Protein AF-A0A7J3ZNV8-F1 (afdb_monomer_lite)

Secondary structure (DSSP, 8-state):
--EEEE-S-GGGHHHHHHHHHHTT-EEEEPSS--SSHHHHHHHHHHHHHH-

Structure (mmCIF, N/CA/C/O backbone):
data_AF-A0A7J3ZNV8-F1
#
_entry.id   AF-A0A7J3ZNV8-F1
#
loop_
_atom_site.group_PDB
_atom_site.id
_atom_site.type_symbol
_atom_site.label_atom_id
_atom_site.label_alt_id
_atom_site.label_comp_id
_atom_site.label_asym_id
_atom_site.label_entity_id
_atom_site.label_seq_id
_atom_site.pdbx_PDB_ins_code
_atom_site.Cartn_x
_atom_site.Cartn_y
_atom_site.Cartn_z
_atom_site.occupancy
_atom_site.B_iso_or_equiv
_atom_site.auth_seq_id
_atom_site.auth_comp_id
_atom_site.auth_asym_id
_atom_site.auth_atom_id
_atom_site.pdbx_PDB_model_num
ATOM 1 N N . MET A 1 1 ? -17.590 11.110 1.622 1.00 67.00 1 MET A N 1
ATOM 2 C CA . MET A 1 1 ? -16.867 10.122 0.793 1.00 67.00 1 MET A CA 1
ATOM 3 C C . MET A 1 1 ? -15.925 9.389 1.718 1.00 67.00 1 MET A C 1
ATOM 5 O O . MET A 1 1 ? -14.962 9.993 2.174 1.00 67.00 1 MET A O 1
ATOM 9 N N . ASP A 1 2 ? -16.251 8.135 2.003 1.00 85.25 2 ASP A N 1
ATOM 10 C CA . ASP A 1 2 ? -15.614 7.316 3.045 1.00 85.25 2 ASP A CA 1
ATOM 11 C C . ASP A 1 2 ? -14.528 6.391 2.474 1.00 85.25 2 ASP A C 1
ATOM 13 O O . ASP A 1 2 ? -13.630 5.941 3.182 1.00 85.25 2 ASP A O 1
ATOM 17 N N . ALA A 1 3 ? -14.578 6.158 1.160 1.00 88.75 3 ALA A N 1
ATOM 18 C CA . ALA A 1 3 ? -13.603 5.383 0.416 1.00 88.75 3 ALA A CA 1
ATOM 19 C C . ALA A 1 3 ? -13.287 6.033 -0.937 1.00 88.75 3 ALA A C 1
ATOM 21 O O . ALA A 1 3 ? -14.128 6.735 -1.509 1.00 88.75 3 ALA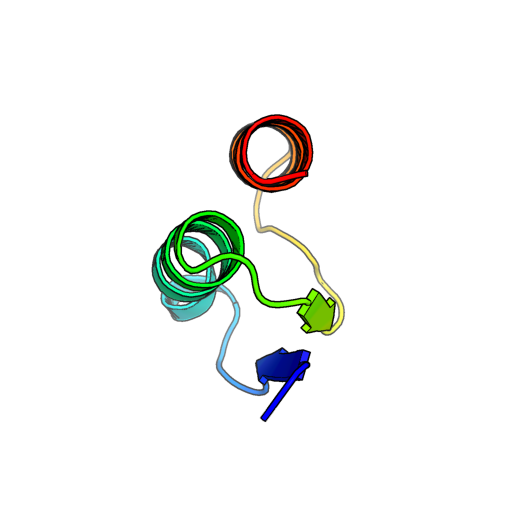 A O 1
ATOM 22 N N . ILE A 1 4 ? -12.097 5.757 -1.467 1.00 88.38 4 ILE A N 1
ATOM 23 C CA . ILE A 1 4 ? -11.720 6.065 -2.850 1.00 88.38 4 ILE A CA 1
ATOM 24 C C . ILE A 1 4 ? -11.301 4.790 -3.587 1.00 88.38 4 ILE A C 1
ATOM 26 O O . ILE A 1 4 ? -10.719 3.882 -2.993 1.00 88.38 4 ILE A O 1
ATOM 30 N N . SER A 1 5 ? -11.546 4.753 -4.896 1.00 91.19 5 SER A N 1
ATOM 31 C CA . SER A 1 5 ? -10.949 3.769 -5.802 1.00 91.19 5 SER A CA 1
ATOM 32 C C . SER A 1 5 ? -9.921 4.462 -6.685 1.00 91.19 5 SER A C 1
ATOM 34 O O . SER A 1 5 ? -10.215 5.493 -7.294 1.00 91.19 5 SER A O 1
ATOM 36 N N . VAL A 1 6 ? -8.702 3.927 -6.724 1.00 87.44 6 VAL A N 1
ATOM 37 C CA . VAL A 1 6 ? -7.598 4.518 -7.486 1.00 87.44 6 VAL A CA 1
ATOM 38 C C . VAL A 1 6 ? -7.413 3.748 -8.793 1.00 87.44 6 VAL A C 1
ATOM 40 O O . VAL A 1 6 ? -6.748 2.715 -8.818 1.00 87.44 6 VAL A O 1
ATOM 43 N N . CYS A 1 7 ? -7.956 4.293 -9.886 1.00 89.75 7 CYS A N 1
ATOM 44 C CA . CYS A 1 7 ? -7.903 3.703 -11.234 1.00 89.75 7 CYS A CA 1
ATOM 45 C C . CYS A 1 7 ? -6.794 4.298 -12.130 1.00 89.75 7 CYS A C 1
ATOM 47 O O . CYS A 1 7 ? -6.910 4.301 -13.355 1.00 89.75 7 CYS A O 1
ATOM 49 N N . LEU A 1 8 ? -5.738 4.858 -11.533 1.00 87.25 8 LEU A N 1
ATOM 50 C CA . LEU A 1 8 ? -4.592 5.418 -12.259 1.00 87.25 8 LEU A CA 1
ATOM 51 C C . LEU A 1 8 ? -3.504 4.360 -12.484 1.00 87.25 8 LEU A C 1
ATOM 53 O O . LEU A 1 8 ? -3.424 3.367 -11.761 1.00 87.25 8 LEU A O 1
ATOM 57 N N . HIS A 1 9 ? -2.621 4.605 -13.458 1.00 87.81 9 HIS A N 1
ATOM 58 C CA . HIS A 1 9 ? -1.457 3.746 -13.678 1.00 87.81 9 HIS A CA 1
ATOM 59 C C . HIS A 1 9 ? -0.587 3.680 -12.417 1.00 87.81 9 HIS A C 1
ATOM 61 O O . HIS A 1 9 ? -0.323 4.707 -11.785 1.00 87.81 9 HIS A O 1
ATOM 67 N N . ILE A 1 10 ? -0.105 2.479 -12.085 1.00 87.62 10 ILE A N 1
ATOM 68 C CA . ILE A 1 10 ? 0.490 2.154 -10.783 1.00 87.62 10 ILE A CA 1
ATOM 69 C C . ILE A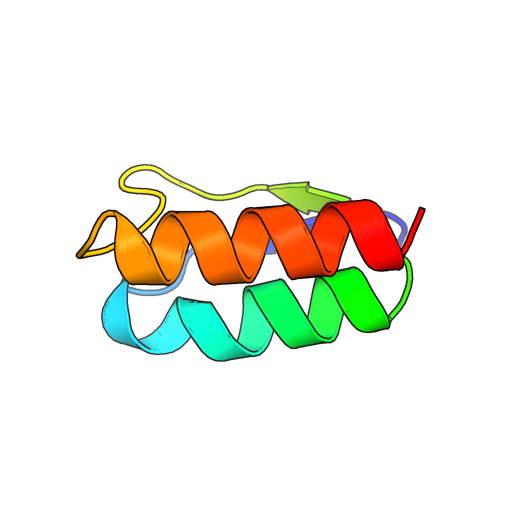 1 10 ? 1.598 3.114 -10.340 1.00 87.62 10 ILE A C 1
ATOM 71 O O . ILE A 1 10 ? 1.634 3.475 -9.174 1.00 87.62 10 ILE A O 1
ATOM 75 N N . ILE A 1 11 ? 2.421 3.615 -11.260 1.00 86.88 11 ILE A N 1
ATOM 76 C CA . ILE A 1 11 ? 3.518 4.562 -10.984 1.00 86.88 11 ILE A CA 1
ATOM 77 C C . ILE A 1 11 ? 3.065 5.903 -10.380 1.00 86.88 11 ILE A C 1
ATOM 79 O O . ILE A 1 11 ? 3.850 6.575 -9.720 1.00 86.88 11 ILE A O 1
ATOM 83 N N . TYR A 1 12 ? 1.810 6.304 -10.592 1.00 84.31 12 TYR A N 1
ATOM 84 C CA . TYR A 1 12 ? 1.270 7.565 -10.071 1.00 84.31 12 TYR A CA 1
ATOM 85 C C . TYR A 1 12 ? 0.539 7.384 -8.744 1.00 84.31 12 TYR A C 1
ATOM 87 O O . TYR A 1 12 ? 0.315 8.345 -8.018 1.00 84.31 12 TYR A O 1
ATOM 95 N N . THR A 1 13 ? 0.164 6.152 -8.419 1.00 84.12 13 THR A N 1
ATOM 96 C CA . THR A 1 13 ? -0.695 5.831 -7.279 1.00 84.12 13 THR A CA 1
ATOM 97 C C . THR A 1 13 ? -0.050 5.826 -5.882 1.00 84.12 13 THR A C 1
ATOM 99 O O . THR A 1 13 ? -0.820 6.004 -4.936 1.00 84.12 13 THR A O 1
ATOM 102 N N . PRO A 1 14 ? 1.280 5.671 -5.665 1.00 84.94 14 PRO A N 1
ATOM 103 C CA . PRO A 1 14 ? 1.812 5.470 -4.313 1.00 84.94 14 PRO A CA 1
ATOM 104 C C . PRO A 1 14 ? 1.527 6.652 -3.386 1.00 84.94 14 PRO A C 1
ATOM 106 O O . PRO A 1 14 ? 1.041 6.460 -2.274 1.00 84.94 14 PRO A O 1
ATOM 109 N N . LYS A 1 15 ? 1.742 7.880 -3.877 1.00 85.69 15 LYS A N 1
ATOM 110 C CA . LYS A 1 15 ? 1.487 9.107 -3.108 1.00 85.69 15 LYS A CA 1
ATOM 111 C C . LYS A 1 15 ? 0.014 9.248 -2.735 1.00 85.69 15 LYS A C 1
ATOM 113 O O . LYS A 1 15 ? -0.296 9.393 -1.562 1.00 85.69 15 LYS A O 1
ATOM 118 N N . PHE A 1 16 ? -0.891 9.084 -3.703 1.00 87.88 16 PHE A N 1
ATOM 119 C CA . PHE A 1 16 ? -2.334 9.190 -3.458 1.00 87.88 16 PHE A CA 1
ATOM 120 C C . PHE A 1 16 ? -2.836 8.185 -2.425 1.00 87.88 16 PHE A C 1
ATOM 122 O O . PHE A 1 16 ? -3.692 8.518 -1.611 1.00 87.88 16 PHE A O 1
ATOM 129 N N . ARG A 1 17 ? -2.325 6.952 -2.449 1.00 88.50 17 ARG A N 1
ATOM 130 C CA . ARG A 1 17 ? -2.749 5.904 -1.514 1.00 88.50 17 ARG A CA 1
ATOM 131 C C . ARG A 1 17 ? -2.301 6.211 -0.088 1.00 88.50 17 ARG A C 1
ATOM 133 O O . ARG A 1 17 ? -3.097 6.044 0.830 1.00 88.50 17 ARG A O 1
ATOM 140 N N . VAL A 1 18 ? -1.069 6.697 0.083 1.00 89.31 18 VAL A N 1
ATOM 141 C CA . VAL A 1 18 ? -0.548 7.131 1.388 1.00 89.31 18 VAL A CA 1
ATOM 142 C C . VAL A 1 18 ? -1.304 8.358 1.892 1.00 89.31 18 VAL A C 1
ATOM 144 O O . VAL A 1 18 ? -1.851 8.308 2.985 1.00 89.31 18 VAL A O 1
ATOM 147 N N . GLU A 1 19 ? -1.430 9.408 1.078 1.00 90.06 19 GLU A N 1
ATOM 148 C CA . GLU A 1 19 ? -2.142 10.638 1.455 1.00 90.06 19 GLU A CA 1
ATOM 149 C C . GLU A 1 19 ? -3.610 10.368 1.800 1.00 90.06 19 GLU A C 1
ATOM 151 O O . GLU A 1 19 ? -4.169 10.964 2.717 1.00 90.06 19 GLU A O 1
ATOM 156 N N . THR A 1 20 ? -4.252 9.441 1.087 1.00 89.31 20 THR A N 1
ATOM 157 C CA . THR A 1 20 ? -5.647 9.103 1.372 1.00 89.31 20 THR A CA 1
ATOM 158 C C . THR A 1 20 ? -5.796 8.284 2.647 1.00 89.31 20 THR A C 1
ATOM 160 O O . THR A 1 20 ? -6.742 8.517 3.402 1.00 89.31 20 THR A O 1
ATOM 163 N N . ALA A 1 21 ? -4.862 7.365 2.905 1.00 89.06 21 ALA A N 1
ATOM 164 C CA . ALA A 1 21 ? -4.798 6.672 4.181 1.00 89.06 21 ALA A CA 1
ATOM 165 C C . ALA A 1 21 ? -4.606 7.682 5.322 1.00 89.06 21 ALA A C 1
ATOM 167 O O . ALA A 1 21 ? -5.402 7.695 6.251 1.00 89.06 21 ALA A O 1
ATOM 168 N N . GLU A 1 22 ? -3.639 8.597 5.215 1.00 88.62 22 GLU A N 1
ATOM 169 C CA . GLU A 1 22 ? -3.385 9.653 6.209 1.00 88.62 22 GLU A CA 1
ATOM 170 C C . GLU A 1 22 ? -4.572 10.611 6.395 1.00 88.62 22 GLU A C 1
ATOM 172 O O . GLU A 1 22 ? -4.783 11.132 7.488 1.00 88.62 22 GLU A O 1
ATOM 177 N N . ALA A 1 23 ? -5.396 10.797 5.362 1.00 90.75 23 ALA A N 1
ATOM 178 C CA . ALA A 1 23 ? -6.656 11.533 5.443 1.00 90.75 23 ALA A CA 1
ATOM 179 C C . ALA A 1 23 ? -7.793 10.756 6.145 1.00 90.75 23 ALA A C 1
ATOM 181 O O . ALA A 1 23 ? -8.924 11.246 6.174 1.00 90.75 23 ALA A O 1
ATOM 182 N N . GLY A 1 24 ? -7.524 9.557 6.674 1.00 89.38 24 GLY A N 1
ATOM 183 C CA . GLY A 1 24 ? -8.484 8.730 7.407 1.00 89.38 24 GLY A CA 1
ATOM 184 C C . GLY A 1 24 ? -9.561 8.104 6.522 1.00 89.38 24 GLY A C 1
ATOM 185 O O . GLY A 1 24 ? -10.680 7.883 6.979 1.00 89.38 24 GLY A O 1
ATOM 186 N N . LYS A 1 25 ? -9.266 7.868 5.237 1.00 89.69 25 LYS A N 1
ATOM 187 C CA . LYS A 1 25 ? -10.222 7.301 4.275 1.00 89.69 25 LYS A CA 1
ATOM 188 C C . LYS A 1 25 ? -9.795 5.911 3.830 1.00 89.69 25 LYS A C 1
ATOM 190 O O . LYS A 1 25 ? -8.608 5.611 3.709 1.00 89.69 25 LYS A O 1
ATOM 195 N N . HIS A 1 26 ? -10.773 5.080 3.480 1.00 90.50 26 HIS A N 1
ATOM 196 C CA . HIS A 1 26 ? -10.495 3.773 2.897 1.00 90.50 26 HIS A CA 1
ATOM 197 C C . HIS A 1 26 ? -9.992 3.906 1.453 1.00 90.50 26 HIS A C 1
ATOM 199 O O . HIS A 1 26 ? -10.492 4.712 0.666 1.00 90.50 26 HIS A O 1
ATOM 205 N N . VAL A 1 27 ? -9.014 3.083 1.082 1.00 89.50 27 VAL A N 1
ATOM 206 C CA . VAL A 1 27 ? -8.428 3.071 -0.263 1.00 89.50 27 VAL A CA 1
ATOM 207 C C . VAL A 1 27 ? -8.585 1.686 -0.870 1.00 89.50 27 VAL A C 1
ATOM 209 O O . VAL A 1 27 ? -8.028 0.715 -0.361 1.00 89.50 27 VAL A O 1
ATOM 212 N N . LEU A 1 28 ? -9.295 1.600 -1.995 1.00 90.50 28 LEU A N 1
ATOM 213 C CA . LEU A 1 28 ? -9.315 0.409 -2.836 1.00 90.50 28 LEU A CA 1
ATOM 214 C C . LEU A 1 28 ? -8.155 0.485 -3.837 1.00 90.50 28 LEU A C 1
ATOM 216 O O . LEU A 1 28 ? -8.101 1.379 -4.687 1.00 90.50 28 LEU A O 1
ATOM 220 N N . CYS A 1 29 ? -7.211 -0.447 -3.715 1.00 89.31 29 CYS A N 1
ATOM 221 C CA . CYS A 1 29 ? -6.079 -0.561 -4.629 1.00 89.31 29 CYS A CA 1
ATOM 222 C C . CYS A 1 29 ? -6.380 -1.594 -5.715 1.00 89.31 29 CYS A C 1
ATOM 224 O O . CYS A 1 29 ? -6.503 -2.781 -5.417 1.00 89.31 29 CYS A O 1
ATOM 226 N N . GLU A 1 30 ? -6.430 -1.151 -6.970 1.00 90.88 30 GLU A N 1
ATOM 227 C CA . GLU A 1 30 ? -6.432 -2.062 -8.113 1.00 90.88 30 GLU A CA 1
ATOM 228 C C . GLU A 1 30 ? -5.133 -2.865 -8.190 1.00 90.88 30 GLU A C 1
ATOM 230 O O . GLU A 1 30 ? -4.070 -2.421 -7.745 1.00 90.88 30 GLU A O 1
ATOM 235 N N . LYS A 1 31 ? -5.213 -4.058 -8.781 1.00 87.88 31 LYS A N 1
ATOM 236 C CA . LYS A 1 31 ? -4.030 -4.879 -9.053 1.00 87.88 31 LYS A CA 1
ATOM 237 C C . LYS A 1 31 ? -3.229 -4.313 -10.242 1.00 87.88 31 LYS A C 1
ATOM 239 O O . LYS A 1 31 ? -3.825 -4.023 -11.280 1.00 87.88 31 LYS A O 1
ATOM 244 N N . PRO A 1 32 ? -1.886 -4.248 -10.156 1.00 89.94 32 PRO A N 1
ATOM 245 C CA . PRO A 1 32 ? -1.063 -4.582 -8.994 1.00 89.94 32 PRO A CA 1
ATOM 246 C C . PRO A 1 32 ? -1.102 -3.498 -7.902 1.00 89.94 32 PRO A C 1
ATOM 248 O O . PRO A 1 32 ? -1.176 -2.302 -8.184 1.00 89.94 32 PRO A O 1
ATOM 251 N N . MET A 1 33 ? -0.989 -3.925 -6.639 1.00 87.31 33 MET A N 1
ATOM 252 C CA . MET A 1 33 ? -0.993 -3.008 -5.495 1.00 87.31 33 MET A CA 1
ATOM 253 C C . MET A 1 33 ? 0.278 -2.156 -5.418 1.00 87.31 33 MET A C 1
ATOM 255 O O . MET A 1 33 ? 0.198 -1.028 -4.970 1.00 87.31 33 MET A O 1
ATOM 259 N N . ALA A 1 34 ? 1.446 -2.635 -5.832 1.00 90.25 34 ALA A N 1
ATOM 260 C CA . ALA A 1 34 ? 2.686 -1.852 -5.829 1.00 90.25 34 ALA A CA 1
ATOM 261 C C . ALA A 1 34 ? 3.659 -2.390 -6.886 1.00 90.25 34 ALA A C 1
ATOM 263 O O . ALA A 1 34 ? 3.454 -3.498 -7.390 1.00 90.25 34 ALA A O 1
ATOM 264 N N . THR A 1 35 ? 4.696 -1.620 -7.231 1.00 92.50 35 THR A N 1
ATOM 265 C CA . THR A 1 35 ? 5.743 -2.088 -8.160 1.00 92.50 35 THR A CA 1
ATOM 266 C C . THR A 1 35 ? 6.864 -2.847 -7.450 1.00 92.50 35 THR A C 1
ATOM 268 O O . THR A 1 35 ? 7.591 -3.609 -8.085 1.00 92.50 35 THR A O 1
ATOM 271 N N . SER A 1 36 ? 6.968 -2.698 -6.128 1.00 92.06 36 SER A N 1
ATOM 272 C CA . SER A 1 36 ? 7.916 -3.411 -5.274 1.00 92.06 36 SER A CA 1
ATOM 273 C C . SER A 1 36 ? 7.291 -3.775 -3.922 1.00 92.06 36 SER A C 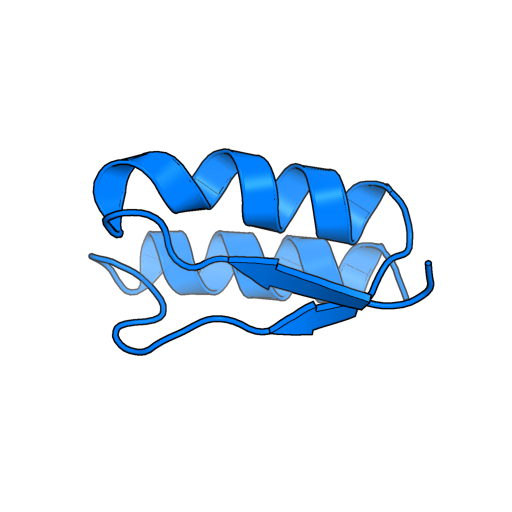1
ATOM 275 O O . SER A 1 36 ? 6.279 -3.204 -3.506 1.00 92.06 36 SER A O 1
ATOM 277 N N . LEU A 1 37 ? 7.907 -4.727 -3.215 1.00 93.56 37 LEU A N 1
ATOM 278 C CA . LEU A 1 37 ? 7.503 -5.078 -1.848 1.00 93.56 37 LEU A CA 1
ATOM 279 C C . LEU A 1 37 ? 7.736 -3.921 -0.868 1.00 93.56 37 LEU A C 1
ATOM 281 O O . LEU A 1 37 ? 6.938 -3.712 0.037 1.00 93.56 37 LEU A O 1
ATOM 285 N N . GLU A 1 38 ? 8.784 -3.129 -1.084 1.00 93.12 38 GLU A N 1
ATOM 286 C CA . GLU A 1 38 ? 9.092 -1.981 -0.234 1.00 93.12 38 GLU A CA 1
ATOM 287 C C . GLU A 1 38 ? 8.010 -0.893 -0.325 1.00 93.12 38 GLU A C 1
ATOM 289 O O . GLU A 1 38 ? 7.563 -0.373 0.699 1.00 93.12 38 GLU A O 1
ATOM 294 N N . GLU A 1 39 ? 7.513 -0.604 -1.533 1.00 90.00 39 GLU A N 1
ATOM 295 C CA . GLU A 1 39 ? 6.363 0.289 -1.729 1.00 90.00 39 GLU A CA 1
ATOM 296 C C . GLU A 1 39 ? 5.095 -0.259 -1.064 1.00 90.00 39 GLU A C 1
ATOM 298 O O . GLU A 1 39 ? 4.364 0.487 -0.405 1.00 90.00 39 GLU A O 1
ATOM 303 N N . ALA A 1 40 ? 4.844 -1.565 -1.203 1.00 91.06 40 ALA A N 1
ATOM 304 C CA . ALA A 1 40 ? 3.718 -2.221 -0.549 1.00 91.06 40 ALA A CA 1
ATOM 305 C C . ALA A 1 40 ? 3.786 -2.064 0.979 1.00 91.06 40 ALA A C 1
ATOM 307 O O . ALA A 1 40 ? 2.791 -1.698 1.608 1.00 91.06 40 ALA A O 1
ATOM 308 N N . ASP A 1 41 ? 4.962 -2.265 1.571 1.00 93.44 41 ASP A N 1
ATOM 309 C CA . ASP A 1 41 ? 5.181 -2.118 3.007 1.00 93.44 41 ASP A CA 1
ATOM 310 C C . ASP A 1 41 ? 4.982 -0.675 3.490 1.00 93.44 41 ASP A C 1
ATOM 312 O O . ASP A 1 41 ? 4.414 -0.452 4.564 1.00 93.44 41 ASP A O 1
ATOM 316 N N . ILE A 1 42 ? 5.412 0.322 2.707 1.00 90.88 42 ILE A N 1
ATOM 317 C CA . ILE A 1 42 ? 5.161 1.742 3.001 1.00 90.88 42 ILE A CA 1
ATOM 318 C C . ILE A 1 42 ? 3.654 2.011 3.061 1.00 90.88 42 ILE A C 1
ATOM 320 O O . ILE A 1 42 ? 3.178 2.594 4.038 1.00 90.88 42 ILE A O 1
ATOM 324 N N . MET A 1 43 ? 2.900 1.543 2.064 1.00 89.56 43 MET A N 1
ATOM 325 C CA . MET A 1 43 ? 1.447 1.717 2.015 1.00 89.56 43 MET A CA 1
ATOM 326 C C . MET A 1 43 ? 0.742 1.034 3.193 1.00 89.56 43 MET A C 1
ATOM 328 O O . MET A 1 43 ? -0.099 1.649 3.846 1.00 89.56 43 MET A O 1
ATOM 332 N N . VAL A 1 44 ? 1.104 -0.214 3.511 1.00 91.56 44 VAL A N 1
ATOM 333 C CA . VAL A 1 44 ? 0.516 -0.958 4.638 1.00 91.56 44 VAL A CA 1
ATOM 334 C C . VAL A 1 44 ? 0.782 -0.249 5.965 1.00 91.56 44 VAL A C 1
ATOM 336 O O . VAL A 1 44 ? -0.113 -0.159 6.807 1.00 91.56 44 VAL A O 1
ATOM 339 N N . ARG A 1 45 ? 1.994 0.285 6.168 1.00 92.56 45 ARG A N 1
AT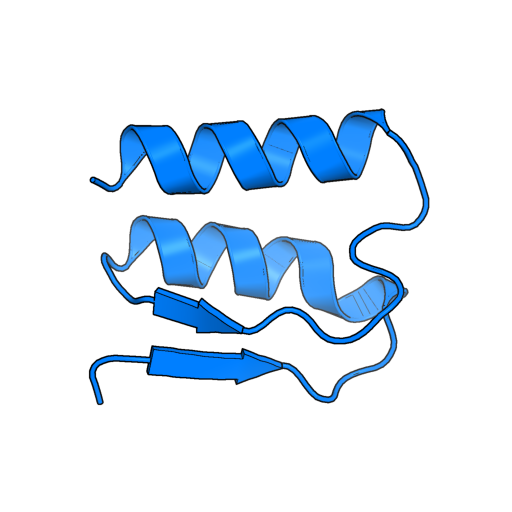OM 340 C CA . ARG A 1 45 ? 2.314 1.075 7.365 1.00 92.56 45 ARG A CA 1
ATOM 341 C C . ARG A 1 45 ? 1.502 2.364 7.441 1.00 92.56 45 ARG A C 1
ATOM 343 O O . ARG A 1 45 ? 1.048 2.695 8.532 1.00 92.56 45 ARG A O 1
ATOM 350 N N . ALA A 1 46 ? 1.318 3.072 6.326 1.00 90.19 46 ALA A N 1
ATOM 351 C CA . ALA A 1 46 ? 0.516 4.294 6.286 1.00 90.19 46 ALA A CA 1
ATOM 352 C C . ALA A 1 46 ? -0.938 4.022 6.698 1.00 90.19 46 ALA A C 1
ATOM 354 O O . ALA A 1 46 ? -1.445 4.681 7.601 1.00 90.19 46 ALA A O 1
ATOM 355 N N . VAL A 1 47 ? -1.558 2.981 6.130 1.00 90.19 47 VAL A N 1
ATOM 356 C CA . VAL A 1 47 ? -2.923 2.559 6.492 1.00 90.19 47 VAL A CA 1
ATOM 357 C C . VAL A 1 47 ? -3.007 2.185 7.970 1.00 90.19 47 VAL A C 1
ATOM 359 O O . VAL A 1 47 ? -3.818 2.747 8.689 1.00 90.19 47 VAL A O 1
ATOM 362 N N . ARG A 1 48 ? -2.108 1.325 8.470 1.00 90.50 48 ARG A N 1
ATOM 363 C CA . ARG A 1 48 ? -2.111 0.911 9.887 1.00 90.50 48 ARG A CA 1
ATOM 364 C C . ARG A 1 48 ? -1.933 2.064 10.876 1.00 90.50 48 ARG A C 1
ATOM 366 O O . ARG A 1 48 ? -2.376 1.952 12.013 1.00 90.50 48 ARG A O 1
ATOM 373 N N . ARG A 1 49 ? 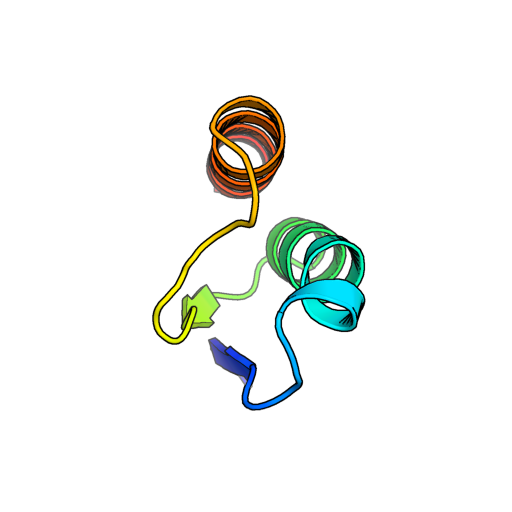-1.225 3.128 10.488 1.00 89.50 49 ARG A N 1
ATOM 374 C CA . ARG A 1 49 ? -1.051 4.326 11.324 1.00 89.50 49 ARG A CA 1
ATOM 375 C C . ARG A 1 49 ? -2.290 5.216 11.326 1.00 89.50 49 ARG A C 1
ATOM 377 O O . ARG A 1 49 ? -2.48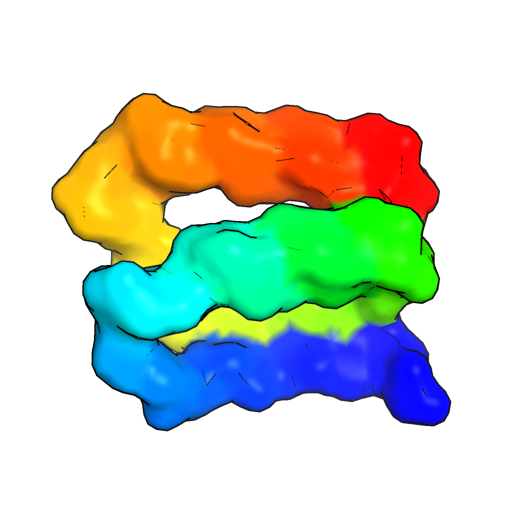6 5.929 12.304 1.00 89.50 49 ARG A O 1
ATOM 384 N N . ALA A 1 50 ? -3.070 5.199 10.250 1.00 87.44 50 ALA A N 1
ATOM 385 C CA . ALA A 1 50 ? -4.260 6.024 10.104 1.00 87.44 50 ALA A CA 1
ATOM 386 C C . ALA A 1 50 ? -5.482 5.488 10.869 1.00 87.44 50 ALA A C 1
ATOM 388 O O . ALA A 1 50 ? -6.345 6.284 11.237 1.00 87.44 50 ALA A O 1
ATOM 389 N N . GLY A 1 51 ? -5.530 4.180 11.145 1.00 74.00 51 GLY A N 1
ATOM 390 C CA . GLY A 1 51 ? -6.619 3.506 11.865 1.00 74.00 51 GLY A CA 1
ATOM 391 C C . GLY A 1 51 ? -7.292 2.445 11.011 1.00 74.00 51 GLY A C 1
ATOM 392 O O . GLY A 1 51 ? -8.462 2.134 11.318 1.00 74.00 51 GLY A O 1
#

Radius of gyration: 9.96 Å; chains: 1; bounding box: 26×17×26 Å

pLDDT: mean 88.57, std 4.3, range [67.0, 93.56]

Sequence (51 aa):
MDAISVCLHIIYTPKFRVETAEAGKHVLCEKPMATSLEEADIMVRAVRRAG

Foldseek 3Di:
DQEDEDPDDQVVCLVVLLVCLLVLHHYDADPPNHPDVVSVVSSVVSNVVSD